Protein AF-A0A969T9J9-F1 (afdb_monomer_lite)

Sequence (165 aa):
MNPLICNGWTIFFHPLFYAQWLSLVEKVKRLKSKLEPSDFVVHADVKLLKALDIGIKEKIPLDPFASHFALQKPLQKYSRLKKMGLPNRMRLFFRAFKEKKVIIILWLGFPRKEGDKKDCYQVFSKKVLNGEFPESLESLLTECTPEGFLADDEKDGEDDDEGAN

Radius of gyration: 19.67 Å; chains: 1; bounding box: 82×29×46 Å

Secondary structure (DSSP, 8-state):
-PPEEETTEEEEE-HHHHHHHHHHHHHHHHHHTTS-HHHHHH-HHHHHHHHHHHIIIIITTT-TT-TTTB--TTSTT-EEE-STTPPTT--EEEEEETTTTEEEEEEE--PPPTT----HHHHHHHHHHTTSS-SSHHHHHHHHSSS-S----------------

Structure (mmCIF, N/CA/C/O backbone):
data_AF-A0A969T9J9-F1
#
_entry.id   AF-A0A969T9J9-F1
#
loop_
_atom_site.group_PDB
_atom_site.id
_atom_site.type_symbol
_atom_site.label_atom_id
_atom_site.label_alt_id
_atom_site.label_comp_id
_atom_site.label_asym_id
_atom_site.label_entity_id
_atom_site.label_seq_id
_atom_site.pdbx_PDB_ins_code
_atom_site.Cartn_x
_atom_site.Cartn_y
_atom_site.Cartn_z
_atom_site.occupancy
_atom_site.B_iso_or_equiv
_atom_site.auth_seq_id
_atom_site.auth_comp_id
_atom_site.auth_asym_id
_atom_site.auth_atom_id
_atom_site.pdbx_PDB_model_num
ATOM 1 N N . MET A 1 1 ? -14.672 4.991 -7.578 1.00 63.25 1 MET A N 1
ATOM 2 C CA . MET A 1 1 ? -14.068 3.881 -8.354 1.00 63.25 1 MET A CA 1
ATOM 3 C C . MET A 1 1 ? -14.736 2.596 -7.899 1.00 63.25 1 MET A C 1
ATOM 5 O O . MET A 1 1 ? -15.005 2.501 -6.710 1.00 63.25 1 MET A O 1
ATOM 9 N N . ASN A 1 2 ? -15.020 1.644 -8.791 1.00 80.75 2 ASN A N 1
ATOM 10 C CA . ASN A 1 2 ? -15.654 0.393 -8.365 1.00 80.75 2 ASN A CA 1
ATOM 11 C C . ASN A 1 2 ? -14.688 -0.424 -7.488 1.00 80.75 2 ASN A C 1
ATOM 13 O O . ASN A 1 2 ? -13.507 -0.521 -7.842 1.00 80.75 2 ASN A O 1
ATOM 17 N N . PRO A 1 3 ? -15.157 -0.993 -6.365 1.00 89.31 3 PRO A N 1
ATOM 18 C CA . PRO A 1 3 ? -14.333 -1.861 -5.535 1.00 89.31 3 PRO A CA 1
ATOM 19 C C . PRO A 1 3 ? -13.982 -3.166 -6.260 1.00 89.31 3 PRO A C 1
ATOM 21 O O . PRO A 1 3 ? -14.665 -3.584 -7.197 1.00 89.31 3 PRO A O 1
ATOM 24 N N . LEU A 1 4 ? -12.917 -3.831 -5.810 1.00 94.50 4 LEU A N 1
ATOM 25 C CA . LEU A 1 4 ? -12.590 -5.196 -6.236 1.00 94.50 4 LEU A CA 1
ATOM 26 C C . LEU A 1 4 ? -13.138 -6.206 -5.232 1.00 94.50 4 LEU A C 1
ATOM 28 O O . LEU A 1 4 ? -13.158 -5.931 -4.039 1.00 94.50 4 LEU A O 1
ATOM 32 N N . ILE A 1 5 ? -13.502 -7.398 -5.699 1.00 96.44 5 ILE A N 1
ATOM 33 C CA . ILE A 1 5 ? -13.872 -8.519 -4.829 1.00 96.44 5 ILE A CA 1
ATOM 34 C C . ILE A 1 5 ? -12.812 -9.611 -4.984 1.00 96.44 5 ILE A C 1
ATOM 36 O O . ILE A 1 5 ? -12.591 -10.112 -6.087 1.00 96.44 5 ILE A O 1
ATOM 40 N N . CYS A 1 6 ? -12.125 -9.967 -3.897 1.00 96.69 6 CYS A N 1
ATOM 41 C CA . CYS A 1 6 ? -11.090 -11.010 -3.878 1.00 96.69 6 CYS A CA 1
ATOM 42 C C . CYS A 1 6 ? -11.178 -11.811 -2.574 1.00 96.69 6 CYS A C 1
ATOM 44 O O . CYS A 1 6 ? -11.228 -11.220 -1.503 1.00 96.69 6 CYS A O 1
ATOM 46 N N . ASN A 1 7 ? -11.192 -13.147 -2.642 1.00 95.25 7 ASN A N 1
ATOM 47 C CA . ASN A 1 7 ? -11.311 -14.042 -1.474 1.00 95.25 7 ASN A CA 1
ATOM 48 C C . ASN A 1 7 ? -12.447 -13.661 -0.495 1.00 95.25 7 ASN A C 1
ATOM 50 O O . ASN A 1 7 ? -12.298 -13.778 0.718 1.00 95.25 7 ASN A O 1
ATOM 54 N N . GLY A 1 8 ? -13.578 -13.171 -1.015 1.00 95.44 8 GLY A N 1
ATOM 55 C CA . GLY A 1 8 ? -14.716 -12.730 -0.199 1.00 95.44 8 GLY A CA 1
ATOM 56 C C . GLY A 1 8 ? -14.517 -11.394 0.529 1.00 95.44 8 GLY A C 1
ATOM 57 O O . GLY A 1 8 ? -15.329 -11.066 1.390 1.00 95.44 8 GLY A O 1
ATOM 58 N N . TRP A 1 9 ? -13.464 -10.642 0.196 1.00 98.25 9 TRP A N 1
ATOM 59 C CA . TRP A 1 9 ? -13.220 -9.283 0.671 1.00 98.25 9 TRP A CA 1
ATOM 60 C C . TRP A 1 9 ? -13.544 -8.252 -0.401 1.00 98.25 9 TRP A C 1
ATOM 62 O O . TRP A 1 9 ? -13.120 -8.398 -1.551 1.00 98.25 9 TRP A O 1
ATOM 72 N N . THR A 1 10 ? -14.205 -7.172 0.007 1.00 97.94 10 THR A N 1
ATOM 73 C CA . THR A 1 10 ? -14.396 -5.978 -0.819 1.00 97.94 10 THR A CA 1
ATOM 74 C C . THR A 1 10 ? -13.221 -5.029 -0.605 1.00 97.94 10 THR A C 1
ATOM 76 O O . THR A 1 10 ? -12.928 -4.627 0.521 1.00 97.94 10 THR A O 1
ATOM 79 N N . ILE A 1 11 ? -12.520 -4.675 -1.679 1.00 97.75 11 ILE A N 1
ATOM 80 C CA . ILE A 1 11 ? -11.291 -3.883 -1.647 1.00 97.75 11 ILE A CA 1
ATOM 81 C C . ILE A 1 11 ? -11.538 -2.513 -2.271 1.00 97.75 11 ILE A C 1
ATOM 83 O O . ILE A 1 11 ? -11.826 -2.409 -3.465 1.00 97.75 11 ILE A O 1
ATOM 87 N N . PHE A 1 12 ? -11.347 -1.468 -1.472 1.00 97.00 12 PHE A N 1
ATOM 88 C CA . PHE A 1 12 ? -11.383 -0.074 -1.899 1.00 97.00 12 PHE A CA 1
ATOM 89 C C . PHE A 1 12 ? -9.977 0.522 -1.982 1.00 97.00 12 PHE A C 1
ATOM 91 O O . PHE A 1 12 ? -9.024 0.052 -1.349 1.00 97.00 12 PHE A O 1
ATOM 98 N N . PHE A 1 13 ? -9.858 1.596 -2.757 1.00 95.94 13 PHE A N 1
ATOM 99 C CA . PHE A 1 13 ? -8.615 2.329 -2.952 1.00 95.94 13 PHE A CA 1
ATOM 100 C C . PHE A 1 13 ? -8.793 3.768 -2.502 1.00 95.94 13 PHE A C 1
ATOM 102 O O . PHE A 1 13 ? -9.589 4.506 -3.079 1.00 95.94 13 PHE A O 1
ATOM 109 N N . HIS A 1 14 ? -8.003 4.174 -1.515 1.00 95.88 14 HIS A N 1
ATOM 110 C CA . HIS A 1 14 ? -7.953 5.564 -1.097 1.00 95.88 14 HIS A CA 1
ATOM 111 C C . HIS A 1 14 ? -7.408 6.443 -2.239 1.00 95.88 14 HIS A C 1
ATOM 113 O O . HIS A 1 14 ? -6.447 6.021 -2.902 1.00 95.88 14 HIS A O 1
ATOM 119 N N . PRO A 1 15 ? -7.925 7.670 -2.459 1.00 94.31 15 PRO A N 1
ATOM 120 C CA . PRO A 1 15 ? -7.501 8.540 -3.562 1.00 94.31 15 PRO A CA 1
ATOM 121 C C . PRO A 1 15 ? -5.986 8.752 -3.647 1.00 94.31 15 PRO A C 1
ATOM 123 O O . PRO A 1 15 ? -5.408 8.724 -4.735 1.00 94.31 15 PRO A O 1
ATOM 126 N N . LEU A 1 16 ? -5.317 8.885 -2.494 1.00 94.81 16 LEU A N 1
ATOM 127 C CA . LEU A 1 16 ? -3.856 9.016 -2.434 1.00 94.81 16 LEU A CA 1
ATOM 128 C C . LEU A 1 16 ? -3.130 7.809 -3.038 1.00 94.81 16 LEU A C 1
ATOM 130 O O . LEU A 1 16 ? -2.220 7.991 -3.845 1.00 94.81 16 LEU A O 1
ATOM 134 N N . PHE A 1 17 ? -3.517 6.583 -2.674 1.00 96.69 17 PHE A N 1
ATOM 135 C CA . PHE A 1 17 ? -2.941 5.391 -3.294 1.00 96.69 17 PHE A CA 1
ATOM 136 C C . PHE A 1 17 ? -3.340 5.286 -4.762 1.00 96.69 17 PHE A C 1
ATOM 138 O O . PHE A 1 17 ? -2.499 4.965 -5.600 1.00 96.69 17 PHE A O 1
ATOM 145 N N . TYR A 1 18 ? -4.600 5.573 -5.085 1.00 95.50 18 TYR A N 1
ATOM 146 C CA . TYR A 1 18 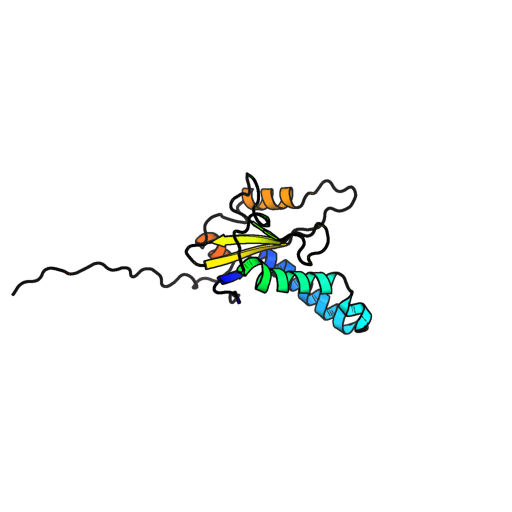? -5.095 5.460 -6.448 1.00 95.50 18 TYR A CA 1
ATOM 147 C C . TYR A 1 18 ? -4.304 6.344 -7.421 1.00 95.50 18 TYR A C 1
ATOM 149 O O . TYR A 1 18 ? -3.869 5.866 -8.469 1.00 95.50 18 TYR A O 1
ATOM 157 N N . ALA A 1 19 ? -4.006 7.588 -7.038 1.00 95.88 19 ALA A N 1
ATOM 158 C CA . ALA A 1 19 ? -3.155 8.479 -7.822 1.00 95.88 19 ALA A CA 1
ATOM 159 C C . ALA A 1 19 ? -1.733 7.911 -8.022 1.00 95.88 19 ALA A C 1
ATOM 161 O O . ALA A 1 19 ? -1.188 7.958 -9.128 1.00 95.88 19 ALA A O 1
ATOM 162 N N . GLN A 1 20 ? -1.135 7.321 -6.976 1.00 96.94 20 GLN A N 1
ATOM 163 C CA . GLN A 1 20 ? 0.178 6.663 -7.067 1.00 96.94 20 GLN A CA 1
ATOM 164 C C . GLN A 1 20 ? 0.146 5.459 -8.018 1.00 96.94 20 GLN A C 1
ATOM 166 O O . GLN A 1 20 ? 1.054 5.278 -8.832 1.00 96.94 20 GLN A O 1
ATOM 171 N N . TRP A 1 21 ? -0.903 4.643 -7.923 1.00 97.19 21 TRP A N 1
ATOM 172 C CA . TRP A 1 21 ? -1.095 3.465 -8.757 1.00 97.19 21 TRP A CA 1
ATOM 173 C C . TRP A 1 21 ? -1.320 3.842 -10.223 1.00 97.19 21 TRP A C 1
ATOM 175 O O . TRP A 1 21 ? -0.661 3.280 -11.096 1.00 97.19 21 TRP A O 1
ATOM 185 N N . LEU A 1 22 ? -2.165 4.838 -10.500 1.00 96.88 22 LEU A N 1
ATOM 186 C CA . LEU A 1 22 ? -2.433 5.315 -11.856 1.00 96.88 22 LEU A CA 1
ATOM 187 C C . LEU A 1 22 ? -1.156 5.837 -12.527 1.00 96.88 22 LEU A C 1
ATOM 189 O O . LEU A 1 22 ? -0.835 5.431 -13.645 1.00 96.88 22 LEU A O 1
ATOM 193 N N . SER A 1 23 ? -0.369 6.645 -11.810 1.00 97.75 23 SER A N 1
ATOM 194 C CA . SER A 1 23 ? 0.924 7.136 -12.301 1.00 97.75 23 SER A CA 1
ATOM 195 C C . SER A 1 23 ? 1.887 5.990 -12.647 1.00 97.75 23 SER A C 1
ATOM 197 O O . SER A 1 23 ? 2.551 6.009 -13.691 1.00 97.75 23 SER A O 1
ATOM 199 N N . LEU A 1 24 ? 1.932 4.948 -11.809 1.00 97.69 24 LEU A N 1
ATOM 200 C CA . LEU A 1 24 ? 2.737 3.754 -12.063 1.00 97.69 24 LEU A CA 1
ATOM 201 C C . LEU A 1 24 ? 2.238 2.978 -13.292 1.00 97.69 24 LEU A C 1
ATOM 203 O O . LEU A 1 24 ? 3.050 2.581 -14.129 1.00 97.69 24 LEU A O 1
ATOM 207 N N . VAL A 1 25 ? 0.923 2.791 -13.434 1.00 97.56 25 VAL A N 1
ATOM 208 C CA . VAL A 1 25 ? 0.307 2.119 -14.589 1.00 97.56 25 VAL A CA 1
ATOM 209 C C . VAL A 1 25 ? 0.645 2.847 -15.886 1.00 97.56 25 VAL A C 1
ATOM 211 O O . VAL A 1 25 ? 1.066 2.216 -16.856 1.00 97.56 25 VAL A O 1
ATOM 214 N N . GLU A 1 26 ? 0.515 4.171 -15.920 1.00 98.06 26 GLU A N 1
ATOM 215 C CA . GLU A 1 26 ? 0.881 4.970 -17.090 1.00 98.06 26 GLU A CA 1
ATOM 216 C C . GLU A 1 26 ? 2.367 4.857 -17.428 1.00 98.06 26 GLU A C 1
ATOM 218 O O . GLU A 1 26 ? 2.739 4.733 -18.598 1.00 98.06 26 GLU A O 1
ATOM 223 N N . LYS A 1 27 ? 3.234 4.857 -16.409 1.00 97.94 27 LYS A N 1
ATOM 224 C CA . LYS A 1 27 ? 4.672 4.663 -16.601 1.00 97.94 27 LYS A CA 1
ATOM 225 C C . LYS A 1 27 ? 4.963 3.297 -17.217 1.00 97.94 27 LYS A C 1
ATOM 227 O O . LYS A 1 27 ? 5.702 3.226 -18.195 1.00 97.94 27 LYS A O 1
ATOM 232 N N . VAL A 1 28 ? 4.335 2.236 -16.714 1.00 98.00 28 VAL A N 1
ATOM 233 C CA . VAL A 1 28 ? 4.462 0.879 -17.265 1.00 98.00 28 VAL A CA 1
ATOM 234 C C . VAL A 1 28 ? 3.938 0.799 -18.701 1.00 98.00 28 VAL A C 1
ATOM 236 O O . VAL A 1 28 ? 4.607 0.215 -19.551 1.00 98.00 28 VAL A O 1
ATOM 239 N N . LYS A 1 29 ? 2.807 1.442 -19.021 1.00 97.88 29 LYS A N 1
ATOM 240 C CA . LYS A 1 29 ? 2.295 1.525 -20.402 1.00 97.88 29 LYS A CA 1
ATOM 241 C C . LYS A 1 29 ? 3.314 2.167 -21.349 1.00 97.88 29 LYS A C 1
ATOM 243 O O . LYS A 1 29 ? 3.574 1.618 -22.414 1.00 97.88 29 LYS A O 1
ATOM 248 N N . ARG A 1 30 ? 3.940 3.279 -20.942 1.00 97.75 30 ARG A N 1
ATOM 249 C CA . ARG A 1 30 ? 4.997 3.942 -21.729 1.00 97.75 30 ARG A CA 1
ATOM 250 C C . ARG A 1 30 ? 6.257 3.091 -21.878 1.00 97.75 30 ARG A C 1
ATOM 252 O O . ARG A 1 30 ? 6.910 3.166 -22.908 1.00 97.75 30 ARG A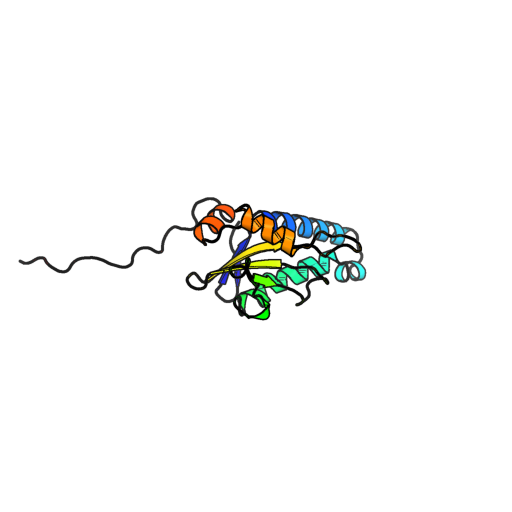 O 1
ATOM 259 N N . LEU A 1 31 ? 6.626 2.312 -20.862 1.00 97.81 31 LEU A N 1
ATOM 260 C CA . LEU A 1 31 ? 7.772 1.400 -20.950 1.00 97.81 31 LEU A CA 1
ATOM 261 C C . LEU A 1 31 ? 7.508 0.274 -21.952 1.00 97.81 31 LEU A C 1
ATOM 263 O O . LEU A 1 31 ? 8.403 -0.079 -22.712 1.00 97.81 31 LEU A O 1
ATOM 267 N N . LYS A 1 32 ? 6.273 -0.241 -22.005 1.00 96.25 32 LYS A N 1
ATOM 268 C CA . LYS A 1 32 ? 5.887 -1.316 -22.928 1.00 96.25 32 LYS A CA 1
ATOM 269 C C . LYS A 1 32 ? 6.060 -0.928 -24.398 1.00 96.25 32 LYS A C 1
ATOM 271 O O . LYS A 1 32 ? 6.332 -1.794 -25.215 1.00 96.25 32 LYS A O 1
ATOM 276 N N . SER A 1 33 ? 5.913 0.354 -24.736 1.00 95.50 33 SER A N 1
ATOM 277 C CA . SER A 1 33 ? 6.115 0.848 -26.104 1.00 95.50 33 SER A CA 1
ATOM 278 C C . SER A 1 33 ? 7.568 1.218 -26.424 1.00 95.50 33 SER A C 1
ATOM 280 O O . SER A 1 33 ? 7.833 1.674 -27.530 1.00 95.50 33 SER A O 1
ATOM 282 N N . LYS A 1 34 ? 8.486 1.137 -25.452 1.00 96.88 34 LYS A N 1
ATOM 283 C CA . LYS A 1 34 ? 9.868 1.635 -25.576 1.00 96.88 34 LYS A CA 1
ATOM 284 C C . LYS A 1 34 ? 10.939 0.572 -25.368 1.00 96.88 34 LYS A C 1
ATOM 286 O O . LYS A 1 34 ? 12.080 0.812 -25.738 1.00 96.88 34 LYS A O 1
ATOM 291 N N . LEU A 1 35 ? 10.603 -0.528 -24.705 1.00 97.06 35 LEU A N 1
ATOM 292 C CA . LEU A 1 35 ? 11.549 -1.571 -24.332 1.00 97.06 35 LEU A CA 1
ATOM 293 C C . LEU A 1 35 ? 11.231 -2.866 -25.067 1.00 97.06 35 LEU A C 1
ATOM 295 O O . LEU A 1 35 ? 10.060 -3.206 -25.247 1.00 97.06 35 LEU A O 1
ATOM 299 N N . GLU A 1 36 ? 12.280 -3.617 -25.383 1.00 97.62 36 GLU A N 1
ATOM 300 C CA . GLU A 1 36 ? 12.149 -5.001 -25.822 1.00 97.62 36 GLU A CA 1
ATOM 301 C C . GLU A 1 36 ? 11.502 -5.861 -24.721 1.00 97.62 36 GLU A C 1
ATOM 303 O O . GLU A 1 36 ? 11.659 -5.568 -23.527 1.00 97.62 36 GLU A O 1
ATOM 308 N N . PRO A 1 37 ? 10.788 -6.948 -25.072 1.00 96.44 37 PRO A N 1
ATOM 309 C CA . PRO A 1 37 ? 10.073 -7.768 -24.097 1.00 96.44 37 PRO A CA 1
ATO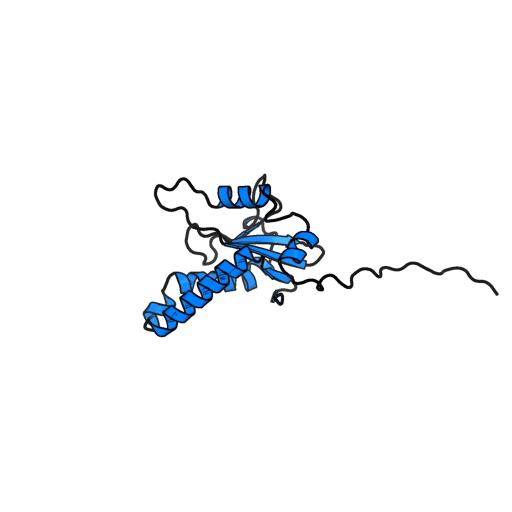M 310 C C . PRO A 1 37 ? 10.942 -8.266 -22.933 1.00 96.44 37 PRO A C 1
ATOM 312 O O . PRO A 1 37 ? 10.481 -8.263 -21.790 1.00 96.44 37 PRO A O 1
ATOM 315 N N . SER A 1 38 ? 12.196 -8.652 -23.199 1.00 96.31 38 SER A N 1
ATOM 316 C CA . SER A 1 38 ? 13.146 -9.123 -22.180 1.00 96.31 38 SER A CA 1
ATOM 317 C C . SER A 1 38 ? 13.511 -8.039 -21.165 1.00 96.31 38 SER A C 1
ATOM 319 O O . SER A 1 38 ? 13.564 -8.321 -19.968 1.00 96.31 38 SER A O 1
ATOM 321 N N . ASP A 1 39 ? 13.690 -6.797 -21.616 1.00 97.12 39 ASP A N 1
ATOM 322 C CA . ASP A 1 39 ? 14.033 -5.659 -20.756 1.00 97.12 39 ASP A CA 1
ATOM 323 C C . ASP A 1 39 ? 12.804 -5.135 -20.008 1.00 97.12 39 ASP A C 1
ATOM 325 O O . ASP A 1 39 ? 12.873 -4.756 -18.834 1.00 97.12 39 ASP A O 1
ATOM 329 N N . PHE A 1 40 ? 11.642 -5.178 -20.663 1.00 97.25 40 PHE A N 1
ATOM 330 C CA . PHE A 1 40 ? 10.373 -4.773 -20.078 1.00 97.25 40 PHE A CA 1
ATOM 331 C C . PHE A 1 40 ? 10.019 -5.612 -18.845 1.00 97.25 40 PHE A C 1
ATOM 333 O O . PHE A 1 40 ? 9.723 -5.059 -17.784 1.00 97.25 40 PHE A O 1
ATOM 340 N N . VAL A 1 41 ? 10.080 -6.946 -18.944 1.00 94.69 41 VAL A N 1
ATOM 341 C CA . VAL A 1 41 ? 9.677 -7.834 -17.836 1.00 94.69 41 VAL A CA 1
ATOM 342 C C . VAL A 1 41 ? 10.595 -7.726 -16.617 1.00 94.69 41 VAL A C 1
ATOM 344 O O . VAL A 1 41 ? 10.162 -7.993 -15.491 1.00 94.69 41 VAL A O 1
ATOM 347 N N . VAL A 1 42 ? 11.854 -7.317 -16.808 1.00 95.50 42 VAL A N 1
ATOM 348 C CA . VAL A 1 42 ? 12.806 -7.151 -15.703 1.00 95.50 42 VAL A CA 1
ATOM 349 C C . VAL A 1 42 ? 12.807 -5.747 -15.096 1.00 95.50 42 VAL A C 1
ATOM 351 O O . VAL A 1 42 ? 13.352 -5.591 -13.995 1.00 95.50 42 VAL A O 1
ATOM 354 N N . HIS A 1 43 ? 12.170 -4.766 -15.744 1.00 97.00 43 HIS A N 1
ATOM 355 C CA . HIS A 1 43 ? 12.151 -3.369 -15.315 1.00 97.00 43 HIS A CA 1
ATOM 356 C C . HIS A 1 43 ? 11.506 -3.182 -13.930 1.00 97.00 43 HIS A C 1
ATOM 358 O O . HIS A 1 43 ? 10.478 -3.781 -13.598 1.00 97.00 43 HIS A O 1
ATOM 364 N N . ALA A 1 44 ? 12.089 -2.302 -13.109 1.00 94.75 44 ALA A N 1
ATOM 365 C CA . ALA A 1 44 ? 11.701 -2.124 -11.708 1.00 94.75 44 ALA A CA 1
ATOM 366 C C . ALA A 1 44 ? 10.230 -1.708 -11.525 1.00 94.75 44 ALA A C 1
ATOM 368 O O . ALA A 1 44 ? 9.534 -2.281 -10.690 1.00 94.75 44 ALA A O 1
ATOM 369 N N . ASP A 1 45 ? 9.735 -0.758 -12.325 1.00 96.06 45 ASP A N 1
ATOM 370 C CA . ASP A 1 45 ? 8.332 -0.314 -12.259 1.00 96.06 45 ASP A CA 1
ATOM 371 C C . ASP A 1 45 ? 7.339 -1.411 -12.670 1.00 96.06 45 ASP A C 1
ATOM 373 O O . ASP A 1 45 ? 6.267 -1.529 -12.081 1.00 96.06 45 ASP A O 1
ATOM 377 N N . VAL A 1 46 ? 7.705 -2.250 -13.646 1.00 96.75 46 VAL A N 1
ATOM 378 C CA . VAL A 1 46 ? 6.870 -3.372 -14.104 1.00 96.75 46 VAL A CA 1
ATOM 379 C C . VAL A 1 46 ? 6.765 -4.417 -12.997 1.00 96.75 46 VAL A C 1
ATOM 381 O O . VAL A 1 46 ? 5.669 -4.865 -12.657 1.00 96.75 46 VAL A O 1
ATOM 384 N N . LYS A 1 47 ? 7.896 -4.742 -12.361 1.00 95.56 47 LYS A N 1
ATOM 385 C CA . LYS A 1 47 ? 7.937 -5.622 -11.187 1.00 95.56 47 LYS A CA 1
ATOM 386 C C . LYS A 1 47 ? 7.157 -5.049 -10.007 1.00 95.56 47 LYS A C 1
ATOM 388 O O . LYS A 1 47 ? 6.443 -5.800 -9.350 1.00 95.56 47 LYS A O 1
ATOM 393 N N . LEU A 1 48 ? 7.257 -3.742 -9.751 1.00 96.25 48 LEU A N 1
ATOM 394 C CA . LEU A 1 48 ? 6.494 -3.080 -8.694 1.00 96.25 48 LEU A CA 1
ATOM 395 C C . LEU A 1 48 ? 4.989 -3.183 -8.955 1.00 96.25 48 LEU A C 1
ATOM 397 O O . LEU A 1 48 ? 4.259 -3.582 -8.053 1.00 96.25 48 LEU A O 1
ATOM 401 N N . LEU A 1 49 ? 4.531 -2.878 -10.173 1.00 97.56 49 LEU A N 1
ATOM 402 C CA . LEU A 1 49 ? 3.112 -2.966 -10.518 1.00 97.56 49 LEU A CA 1
ATOM 403 C C . LEU A 1 49 ? 2.591 -4.399 -10.357 1.00 97.56 49 LEU A C 1
ATOM 405 O O . LEU A 1 49 ? 1.559 -4.603 -9.722 1.00 97.56 49 LEU A O 1
ATOM 409 N N . LYS A 1 50 ? 3.340 -5.395 -10.850 1.00 96.75 50 LYS A N 1
ATOM 410 C CA . LYS A 1 50 ? 3.004 -6.815 -10.674 1.00 96.75 50 LYS A CA 1
ATOM 411 C C . LYS A 1 50 ? 2.944 -7.214 -9.195 1.00 96.75 50 LYS A C 1
ATOM 413 O O . LYS A 1 50 ? 2.028 -7.918 -8.784 1.00 96.75 50 LYS A O 1
ATOM 418 N N . ALA A 1 51 ? 3.905 -6.764 -8.391 1.00 96.88 51 ALA A N 1
ATOM 419 C CA . ALA A 1 51 ? 3.947 -7.062 -6.963 1.00 96.88 51 ALA A CA 1
ATOM 420 C C . ALA A 1 51 ? 2.782 -6.427 -6.191 1.00 96.88 51 ALA A C 1
ATOM 422 O O . ALA A 1 51 ? 2.266 -7.045 -5.263 1.00 96.88 51 ALA A O 1
ATOM 423 N N . LEU A 1 52 ? 2.357 -5.216 -6.568 1.00 97.56 52 LEU A N 1
ATOM 424 C CA . LEU A 1 52 ? 1.168 -4.584 -5.996 1.00 97.56 52 LEU A CA 1
ATOM 425 C C . LEU A 1 52 ? -0.095 -5.365 -6.350 1.00 97.56 52 LEU A C 1
ATOM 427 O O . LEU A 1 52 ? -0.899 -5.609 -5.459 1.00 97.56 52 LEU A O 1
ATOM 431 N N . ASP A 1 53 ? -0.237 -5.801 -7.604 1.00 96.94 53 ASP A N 1
ATOM 432 C CA . ASP A 1 53 ? -1.408 -6.565 -8.047 1.00 96.94 53 ASP A CA 1
ATOM 433 C C . ASP A 1 53 ? -1.554 -7.876 -7.260 1.00 96.94 53 ASP A C 1
ATOM 435 O O . ASP A 1 53 ? -2.591 -8.123 -6.649 1.00 96.94 53 ASP A O 1
ATOM 439 N N . ILE A 1 54 ? -0.467 -8.650 -7.161 1.00 97.25 54 ILE A N 1
ATOM 440 C CA . ILE A 1 54 ? -0.411 -9.886 -6.363 1.00 97.25 54 ILE A CA 1
ATOM 441 C C . ILE A 1 54 ? -0.664 -9.588 -4.879 1.00 97.25 54 ILE A C 1
ATOM 443 O O . ILE A 1 54 ? -1.419 -10.290 -4.206 1.00 97.25 54 ILE A O 1
ATOM 447 N N . GLY A 1 55 ? -0.035 -8.541 -4.344 1.00 97.81 55 GLY A N 1
ATOM 448 C CA . GLY A 1 55 ? -0.188 -8.147 -2.948 1.00 97.81 55 GLY A CA 1
ATOM 449 C C . GLY A 1 55 ? -1.638 -7.840 -2.582 1.00 97.81 55 GLY A C 1
ATOM 450 O O . GLY A 1 55 ? -2.135 -8.340 -1.576 1.00 97.81 55 GLY A O 1
ATOM 451 N N . ILE A 1 56 ? -2.308 -7.049 -3.418 1.00 98.00 56 ILE A N 1
ATOM 452 C CA . ILE A 1 56 ? -3.668 -6.553 -3.193 1.00 98.00 56 ILE A CA 1
ATOM 453 C C . ILE A 1 56 ? -4.712 -7.636 -3.457 1.00 98.00 56 ILE A C 1
ATOM 455 O O . ILE A 1 56 ? -5.654 -7.742 -2.682 1.00 98.00 56 ILE A O 1
ATOM 459 N N . LYS A 1 57 ? -4.557 -8.441 -4.514 1.00 97.38 57 LYS A N 1
ATOM 460 C CA . LYS A 1 57 ? -5.581 -9.416 -4.927 1.00 97.38 57 LYS A CA 1
ATOM 461 C C . LYS A 1 57 ? -5.422 -10.789 -4.287 1.00 97.38 57 LYS A C 1
ATOM 463 O O . LYS A 1 57 ? -6.415 -11.471 -4.070 1.00 97.38 57 LYS A O 1
ATOM 468 N N . GLU A 1 58 ? -4.193 -11.202 -3.983 1.00 96.69 58 GLU A N 1
ATOM 469 C CA . GLU A 1 58 ? -3.923 -12.569 -3.524 1.00 96.69 58 GLU A CA 1
ATOM 470 C C . GLU A 1 58 ? -3.415 -12.625 -2.084 1.00 96.69 58 GLU A C 1
ATOM 472 O O . GLU A 1 58 ? -3.850 -13.478 -1.316 1.00 96.69 58 GLU A O 1
ATOM 477 N N . LYS A 1 59 ? -2.461 -11.760 -1.706 1.00 97.56 59 LYS A N 1
ATOM 478 C CA . LYS A 1 59 ? -1.763 -11.899 -0.414 1.00 97.56 59 LYS A CA 1
ATOM 479 C C . LYS A 1 59 ? -2.538 -11.296 0.746 1.00 97.56 59 LYS A C 1
ATOM 481 O O . LYS A 1 59 ? -2.717 -11.968 1.754 1.00 97.56 59 LYS A O 1
ATOM 486 N N . ILE A 1 60 ? -2.980 -10.047 0.614 1.00 98.25 60 ILE A N 1
ATOM 487 C CA . ILE A 1 60 ? -3.729 -9.363 1.675 1.00 98.25 60 ILE A CA 1
ATOM 488 C C . ILE A 1 60 ? -5.078 -10.060 1.932 1.00 98.25 60 ILE A C 1
ATOM 490 O O . ILE A 1 60 ? -5.345 -10.362 3.090 1.00 98.25 60 ILE A O 1
ATOM 494 N N . PRO A 1 61 ? -5.904 -10.392 0.918 1.00 98.12 61 PRO A N 1
ATOM 495 C CA . PRO A 1 61 ? -7.232 -10.964 1.161 1.00 98.12 61 PRO A CA 1
ATOM 496 C C . PRO A 1 61 ? -7.223 -12.410 1.673 1.00 98.12 61 PRO A C 1
ATOM 498 O O . PRO A 1 61 ? -8.269 -12.918 2.059 1.00 98.12 61 PRO A O 1
ATOM 501 N N . LEU A 1 62 ? -6.075 -13.101 1.654 1.00 97.50 62 LEU A N 1
ATOM 502 C CA . LEU A 1 62 ? -5.952 -14.448 2.220 1.00 97.50 62 LEU A CA 1
ATOM 503 C C . LEU A 1 62 ? -6.084 -14.435 3.751 1.00 97.50 62 LEU A C 1
ATOM 505 O O . LEU A 1 62 ? -6.793 -15.264 4.310 1.00 97.50 62 LEU A O 1
ATOM 509 N N . ASP A 1 63 ? -5.406 -13.494 4.410 1.00 97.69 63 ASP A N 1
ATOM 510 C CA . ASP A 1 63 ? -5.521 -13.236 5.849 1.00 97.69 63 ASP A CA 1
ATOM 511 C C . ASP A 1 63 ? -5.068 -11.793 6.148 1.00 97.69 63 ASP A C 1
ATOM 513 O O . ASP A 1 63 ? -3.891 -11.552 6.446 1.00 97.69 63 ASP A O 1
ATOM 517 N N . PRO A 1 64 ? -5.969 -10.797 6.057 1.00 97.88 64 PRO A N 1
ATOM 518 C CA . PRO A 1 64 ? -5.586 -9.395 6.210 1.00 97.88 64 PRO A CA 1
ATOM 519 C C . PRO A 1 64 ? -5.194 -9.016 7.645 1.00 97.88 64 PRO A C 1
ATOM 521 O O . PRO A 1 64 ? -4.643 -7.933 7.846 1.00 97.88 64 PRO A O 1
ATOM 524 N N . PHE A 1 65 ? -5.435 -9.890 8.631 1.00 98.00 65 PHE A N 1
ATOM 525 C CA . PHE A 1 65 ? -5.080 -9.680 10.039 1.00 98.00 65 PHE A CA 1
ATOM 526 C C . PHE A 1 65 ? -3.843 -10.471 10.473 1.00 98.00 65 PHE A C 1
ATOM 528 O O . PHE A 1 65 ? -3.496 -10.475 11.657 1.00 98.00 65 PHE A O 1
ATOM 535 N N . ALA A 1 66 ? -3.140 -11.104 9.530 1.00 97.94 66 ALA A N 1
ATOM 536 C CA . ALA A 1 66 ? -1.930 -11.846 9.828 1.00 97.94 66 ALA A CA 1
ATOM 537 C C . ALA A 1 66 ? -0.895 -10.975 10.566 1.00 97.94 66 ALA A C 1
ATOM 539 O O . ALA A 1 66 ? -0.611 -9.832 10.193 1.00 97.94 66 ALA A O 1
ATOM 540 N N . SER A 1 67 ? -0.243 -11.543 11.584 1.00 97.31 67 SER A N 1
ATOM 541 C CA . SER A 1 67 ? 0.696 -10.820 12.463 1.00 97.31 67 SER A CA 1
ATOM 542 C C . SER A 1 67 ? 1.864 -10.149 11.726 1.00 97.31 67 SER A C 1
ATOM 544 O O . SER A 1 67 ? 2.417 -9.155 12.193 1.00 97.31 67 SER A O 1
ATOM 546 N N . HIS A 1 68 ? 2.236 -10.645 10.544 1.00 96.50 68 HIS A N 1
ATOM 547 C CA . HIS A 1 68 ? 3.298 -10.062 9.726 1.00 96.50 68 HIS A CA 1
ATOM 548 C C . HIS A 1 68 ? 2.885 -8.772 8.990 1.00 96.50 68 HIS A C 1
ATOM 550 O O . HIS A 1 68 ? 3.769 -8.043 8.517 1.00 96.50 68 HIS A O 1
ATOM 556 N N . PHE A 1 69 ? 1.582 -8.479 8.915 1.00 97.94 69 PHE A N 1
ATOM 557 C CA . PHE A 1 69 ? 1.039 -7.197 8.464 1.00 97.94 69 PHE A CA 1
ATOM 558 C C . PHE A 1 69 ? 0.893 -6.178 9.593 1.00 97.94 69 PHE A C 1
ATOM 560 O O . PHE A 1 69 ? 0.925 -4.978 9.315 1.00 97.94 69 PHE A O 1
ATOM 567 N N . ALA A 1 70 ? 0.790 -6.635 10.841 1.00 97.50 70 ALA A N 1
ATOM 568 C CA . ALA A 1 70 ? 0.528 -5.780 11.988 1.00 97.50 70 ALA A CA 1
ATOM 569 C C . ALA A 1 70 ? 1.601 -4.695 12.188 1.00 97.50 70 ALA A C 1
ATOM 571 O O . ALA A 1 70 ? 2.808 -4.901 11.988 1.00 97.50 70 ALA A O 1
ATOM 572 N N . LEU A 1 71 ? 1.143 -3.521 12.617 1.00 96.56 71 LEU A N 1
ATOM 573 C CA . LEU A 1 71 ? 1.983 -2.417 13.063 1.00 96.56 71 LEU A CA 1
ATOM 574 C C . LEU A 1 71 ? 1.910 -2.263 14.583 1.00 96.56 71 LEU A C 1
ATOM 576 O O . LEU A 1 71 ? 0.984 -2.728 15.238 1.00 96.56 71 LEU A O 1
ATOM 580 N N . GLN A 1 72 ? 2.923 -1.608 15.142 1.00 94.62 72 GLN A N 1
ATOM 581 C CA . GLN A 1 72 ? 2.990 -1.299 16.569 1.00 94.62 72 GLN A CA 1
ATOM 582 C C . GLN A 1 72 ? 2.370 0.070 16.854 1.00 94.62 72 GLN A C 1
ATOM 584 O O . GLN A 1 72 ? 2.150 0.865 15.933 1.00 94.62 72 GLN A O 1
ATOM 589 N N . LYS A 1 73 ? 2.125 0.364 18.136 1.00 92.81 73 LYS A N 1
ATOM 590 C CA . LYS A 1 73 ? 1.650 1.684 18.571 1.00 92.81 73 LYS A CA 1
ATOM 591 C C . LYS A 1 73 ? 2.566 2.801 18.033 1.00 92.81 73 LYS A C 1
ATOM 593 O O . LYS A 1 73 ? 3.785 2.626 18.056 1.00 92.81 73 LYS A O 1
ATOM 598 N N . PRO A 1 74 ? 2.013 3.928 17.541 1.00 91.94 74 PRO A N 1
ATOM 599 C CA . PRO A 1 74 ? 0.594 4.323 17.555 1.00 91.94 74 PRO A CA 1
ATOM 600 C C . PRO A 1 74 ? -0.227 3.865 16.328 1.00 91.94 74 PRO A C 1
ATOM 602 O O . PRO A 1 74 ? -1.353 4.311 16.142 1.00 91.94 74 PRO A O 1
ATOM 605 N N . LEU A 1 75 ? 0.316 3.001 15.465 1.00 96.00 75 LEU A N 1
ATOM 606 C CA . LEU A 1 75 ? -0.289 2.630 14.178 1.00 96.00 75 LEU A CA 1
ATOM 607 C C . LEU A 1 75 ? -0.981 1.261 14.191 1.00 96.00 75 LEU A C 1
ATOM 609 O O . LEU A 1 75 ? -1.252 0.712 13.131 1.00 96.00 75 LEU A O 1
ATOM 613 N N . GLN A 1 76 ? -1.281 0.700 15.361 1.00 95.75 76 GLN A N 1
ATOM 614 C CA . GLN A 1 76 ? -1.783 -0.671 15.535 1.00 95.75 76 GLN A CA 1
ATOM 615 C C . GLN A 1 76 ? -3.123 -0.970 14.843 1.00 95.75 76 GLN A C 1
ATOM 617 O O . GLN A 1 76 ? -3.450 -2.132 14.632 1.00 95.75 76 GLN A O 1
ATOM 622 N N . LYS A 1 77 ? -3.899 0.061 14.483 1.00 96.50 77 LYS A N 1
ATOM 623 C CA . LYS A 1 77 ? -5.146 -0.075 13.707 1.00 96.50 77 LYS A CA 1
ATOM 624 C C . LYS A 1 77 ? -4.905 -0.199 12.197 1.00 96.50 77 LYS A C 1
ATOM 626 O O . LYS A 1 77 ? -5.834 -0.472 11.442 1.00 96.50 77 LYS A O 1
ATOM 631 N N . TYR A 1 78 ? -3.670 0.020 11.757 1.00 98.12 78 TYR A N 1
ATOM 632 C CA . TYR A 1 78 ? -3.246 -0.049 10.366 1.00 98.12 78 TYR A CA 1
ATOM 633 C C . TYR A 1 78 ? -2.337 -1.250 10.148 1.00 98.12 78 TYR A C 1
ATOM 635 O O . TYR A 1 78 ? -1.655 -1.735 11.052 1.00 98.12 78 TYR A O 1
ATOM 643 N N . SER A 1 79 ? -2.295 -1.692 8.902 1.00 98.44 79 SER A N 1
ATOM 644 C CA . SER A 1 79 ? -1.522 -2.841 8.466 1.00 98.44 79 SER A CA 1
ATOM 645 C C . SER A 1 79 ? -0.596 -2.472 7.318 1.00 98.44 79 SER A C 1
ATOM 647 O O . SER A 1 79 ? -0.746 -1.439 6.656 1.00 98.44 79 SER A O 1
ATOM 649 N N . ARG A 1 80 ? 0.423 -3.303 7.093 1.00 97.56 80 ARG A N 1
ATOM 650 C CA . ARG A 1 80 ? 1.422 -3.042 6.063 1.00 97.56 80 ARG A CA 1
ATOM 651 C C . ARG A 1 80 ? 1.977 -4.304 5.423 1.00 97.56 80 ARG A C 1
ATOM 653 O O . ARG A 1 80 ? 2.710 -5.066 6.055 1.00 97.56 80 ARG A O 1
ATOM 660 N N . LEU A 1 81 ? 1.809 -4.401 4.111 1.00 97.38 81 LEU A N 1
ATOM 661 C CA . LEU A 1 81 ? 2.502 -5.369 3.275 1.00 97.38 81 LEU A CA 1
ATOM 662 C C . LEU A 1 81 ? 3.963 -4.934 3.046 1.00 97.38 81 LEU A C 1
ATOM 664 O O . LEU A 1 81 ? 4.274 -3.802 2.657 1.00 97.38 81 LEU A O 1
ATOM 668 N N . LYS A 1 82 ? 4.885 -5.863 3.302 1.00 94.19 82 LYS A N 1
ATOM 669 C CA . LYS A 1 82 ? 6.319 -5.769 2.990 1.00 94.19 82 LYS A CA 1
ATOM 670 C C . LYS A 1 82 ? 6.790 -7.103 2.431 1.00 94.19 82 LYS A C 1
ATOM 672 O O . LYS A 1 82 ? 6.222 -8.135 2.773 1.00 94.19 82 LYS A O 1
ATOM 677 N N . LYS A 1 83 ? 7.906 -7.094 1.696 1.00 90.25 83 LYS A N 1
ATOM 678 C CA . LYS A 1 83 ? 8.416 -8.301 1.023 1.00 90.25 83 LYS A CA 1
ATOM 679 C C . LYS A 1 83 ? 7.336 -8.830 0.059 1.00 90.25 83 LYS A C 1
ATOM 681 O O . LYS A 1 83 ? 6.634 -8.019 -0.533 1.00 90.25 83 LYS A O 1
ATOM 686 N N . MET A 1 84 ? 7.224 -10.147 -0.126 1.00 88.25 84 MET A N 1
ATOM 687 C CA . MET A 1 84 ? 6.204 -10.768 -0.989 1.00 88.25 84 MET A CA 1
ATOM 688 C C . MET A 1 84 ? 6.202 -10.222 -2.428 1.00 88.25 84 MET A C 1
ATOM 690 O O . MET A 1 84 ? 5.159 -9.963 -3.012 1.00 88.25 84 MET A O 1
ATOM 694 N N . GLY A 1 85 ? 7.396 -10.006 -2.984 1.00 86.25 85 GLY A N 1
ATOM 695 C CA . GLY A 1 85 ? 7.580 -9.460 -4.331 1.00 86.25 85 GLY A CA 1
ATOM 696 C C . GLY A 1 85 ? 7.719 -7.938 -4.390 1.00 86.25 85 GLY A C 1
ATOM 697 O O . GLY A 1 85 ? 8.235 -7.435 -5.385 1.00 86.25 85 GLY A O 1
ATOM 698 N N . LEU A 1 86 ? 7.351 -7.194 -3.335 1.00 89.38 86 LEU A N 1
ATOM 699 C CA . LEU A 1 86 ? 7.617 -5.753 -3.294 1.00 89.38 86 LEU A CA 1
ATOM 700 C C . LEU A 1 86 ? 9.130 -5.475 -3.318 1.00 89.38 86 LEU A C 1
ATOM 702 O O . LEU A 1 86 ? 9.880 -6.158 -2.606 1.00 89.38 86 LEU A O 1
ATOM 706 N N . PRO A 1 87 ? 9.580 -4.435 -4.051 1.00 87.00 87 PRO A N 1
ATOM 707 C CA . PRO A 1 87 ? 10.962 -3.977 -4.004 1.00 87.00 87 PRO A CA 1
ATOM 708 C C . PRO A 1 87 ? 11.446 -3.738 -2.571 1.00 87.00 87 PRO A C 1
ATOM 710 O O . PRO A 1 87 ? 10.669 -3.409 -1.665 1.00 87.00 87 PRO A O 1
ATOM 713 N N . ASN A 1 88 ? 12.754 -3.885 -2.347 1.00 85.06 88 ASN A N 1
ATOM 714 C CA . ASN A 1 88 ? 13.313 -3.724 -1.010 1.00 85.06 88 ASN A CA 1
ATOM 715 C C . ASN A 1 88 ? 12.944 -2.348 -0.425 1.00 85.06 88 ASN A C 1
ATOM 717 O O . ASN A 1 88 ? 12.901 -1.342 -1.127 1.00 85.06 88 ASN A O 1
ATOM 721 N N . ARG A 1 89 ? 12.655 -2.318 0.880 1.00 85.31 89 ARG A N 1
ATOM 722 C CA . ARG A 1 89 ? 12.204 -1.134 1.637 1.00 85.31 89 ARG A CA 1
ATOM 723 C C . ARG A 1 89 ? 10.886 -0.487 1.167 1.00 85.31 89 ARG A C 1
ATOM 725 O O . ARG A 1 89 ? 10.385 0.358 1.897 1.00 85.31 89 ARG A O 1
ATOM 732 N N . MET A 1 90 ? 10.275 -0.924 0.062 1.00 91.12 90 MET A N 1
ATOM 733 C CA . MET A 1 90 ? 8.944 -0.490 -0.381 1.00 91.12 90 MET A CA 1
ATOM 734 C C . MET A 1 90 ? 7.850 -1.100 0.492 1.00 91.12 90 MET A C 1
ATOM 736 O O . MET A 1 90 ? 7.962 -2.268 0.877 1.00 91.12 90 MET A O 1
ATOM 740 N N . ARG A 1 91 ? 6.809 -0.327 0.815 1.00 94.44 91 ARG A N 1
ATOM 741 C CA . ARG A 1 91 ? 5.749 -0.709 1.758 1.00 94.44 91 ARG A CA 1
ATOM 742 C C . ARG A 1 91 ? 4.389 -0.261 1.262 1.00 94.44 91 ARG A C 1
ATOM 744 O O . ARG A 1 91 ? 4.242 0.905 0.928 1.00 94.44 91 ARG A O 1
ATOM 751 N N . LEU A 1 92 ? 3.413 -1.156 1.286 1.00 97.88 92 LEU A N 1
ATOM 752 C CA . LEU A 1 92 ? 2.020 -0.819 1.012 1.00 97.88 92 LEU A CA 1
ATOM 753 C C . LEU A 1 92 ? 1.248 -0.823 2.329 1.00 97.88 92 LEU A C 1
ATOM 755 O O . LEU A 1 92 ? 1.299 -1.814 3.056 1.00 97.88 92 LEU A O 1
ATOM 759 N N . PHE A 1 93 ? 0.577 0.279 2.642 1.00 98.38 93 PHE A N 1
ATOM 760 C CA . PHE A 1 93 ? -0.229 0.436 3.848 1.00 98.38 93 PHE A CA 1
ATOM 761 C C . PHE A 1 93 ? -1.708 0.253 3.525 1.00 98.38 93 PHE A C 1
ATOM 763 O O . PHE A 1 93 ? -2.190 0.728 2.495 1.00 98.38 93 PHE A O 1
ATOM 770 N N . PHE A 1 94 ? -2.414 -0.436 4.412 1.00 98.62 94 PHE A N 1
ATOM 771 C CA . PHE A 1 94 ? -3.830 -0.739 4.263 1.00 98.62 94 PHE A CA 1
ATOM 772 C C . PHE A 1 94 ? -4.515 -0.828 5.627 1.00 98.62 94 PHE A C 1
ATOM 774 O O . PHE A 1 94 ? -3.858 -0.868 6.672 1.00 98.62 94 PHE A O 1
ATOM 781 N N . ARG A 1 95 ? -5.843 -0.887 5.610 1.00 98.12 95 ARG A N 1
ATOM 782 C CA . ARG A 1 95 ? -6.675 -1.194 6.773 1.00 98.12 95 ARG A CA 1
ATOM 783 C C . ARG A 1 95 ? -7.702 -2.253 6.403 1.00 98.12 95 ARG A C 1
ATOM 785 O O . ARG A 1 95 ? -8.165 -2.268 5.268 1.00 98.12 95 ARG A O 1
ATOM 792 N N . ALA A 1 96 ? -8.033 -3.129 7.343 1.00 97.88 96 ALA A N 1
ATOM 793 C CA . ALA A 1 96 ? -9.059 -4.146 7.169 1.00 97.88 96 ALA A CA 1
ATOM 794 C C . ALA A 1 96 ? -10.110 -4.034 8.278 1.00 97.88 96 ALA A C 1
ATOM 796 O O . ALA A 1 96 ? -9.777 -3.715 9.420 1.00 97.88 96 ALA A O 1
ATOM 797 N N . PHE A 1 97 ? -11.362 -4.297 7.921 1.00 97.81 97 PHE A N 1
ATOM 798 C CA . PHE A 1 97 ? -12.536 -4.250 8.788 1.00 97.81 97 PHE A CA 1
ATOM 799 C C . PHE A 1 97 ? -13.223 -5.608 8.719 1.00 97.81 97 PHE A C 1
ATOM 801 O O . PHE A 1 97 ? -13.674 -6.024 7.649 1.00 97.81 97 PHE A O 1
ATOM 808 N N . LYS A 1 98 ? -13.226 -6.334 9.839 1.00 95.69 98 LYS A N 1
ATOM 809 C CA . LYS A 1 98 ? -13.561 -7.761 9.864 1.00 95.69 98 LYS A CA 1
ATOM 810 C C . LYS A 1 98 ? -15.049 -7.987 9.634 1.00 95.69 98 LYS A C 1
ATOM 812 O O . LYS A 1 98 ? -15.419 -8.859 8.857 1.00 95.69 98 LYS A O 1
ATOM 817 N N . GLU A 1 99 ? -15.864 -7.176 10.291 1.00 94.19 99 GLU A N 1
ATOM 818 C CA . GLU A 1 99 ? -17.317 -7.283 10.369 1.00 94.19 99 GLU A CA 1
ATOM 819 C C . GLU A 1 99 ? -17.941 -7.136 8.979 1.00 94.19 99 GLU A C 1
ATOM 821 O O . GLU A 1 99 ? -18.727 -7.976 8.557 1.00 94.19 99 GLU A O 1
ATOM 826 N N . LYS A 1 100 ? -17.501 -6.124 8.221 1.00 95.12 100 LYS A N 1
ATOM 827 C CA . LYS A 1 100 ? -17.981 -5.846 6.858 1.00 95.12 100 LYS A CA 1
ATOM 828 C C . LYS A 1 100 ? -17.155 -6.521 5.752 1.00 95.12 100 LYS A C 1
ATOM 830 O O . LYS A 1 100 ? -17.429 -6.312 4.577 1.00 95.12 100 LYS A O 1
ATOM 835 N N . LYS A 1 101 ? -16.120 -7.299 6.100 1.00 97.31 101 LYS A N 1
ATOM 836 C CA . LYS A 1 101 ? -15.142 -7.882 5.155 1.00 97.31 101 LYS A CA 1
ATOM 837 C C . LYS A 1 101 ? -14.602 -6.866 4.135 1.00 97.31 101 LYS A C 1
ATOM 839 O O . LYS A 1 101 ? -14.530 -7.130 2.933 1.00 97.31 101 LYS A O 1
ATOM 844 N N . VAL A 1 102 ? -14.178 -5.702 4.627 1.00 98.12 102 VAL A N 1
ATOM 845 C CA . VAL A 1 102 ? -13.625 -4.621 3.796 1.00 98.12 102 VAL A CA 1
ATOM 846 C C . VAL A 1 102 ? -12.117 -4.482 3.993 1.00 98.12 102 VAL A C 1
ATOM 848 O O . VAL A 1 102 ? -11.628 -4.488 5.121 1.00 98.12 102 VAL A O 1
ATOM 851 N N . ILE A 1 103 ? -11.379 -4.293 2.898 1.00 98.56 103 ILE A N 1
ATOM 852 C CA . ILE A 1 103 ? -9.983 -3.841 2.885 1.00 98.56 103 ILE A CA 1
ATOM 853 C C . ILE A 1 103 ? -9.918 -2.487 2.183 1.00 98.56 103 ILE A C 1
ATOM 855 O O . ILE A 1 103 ? -10.47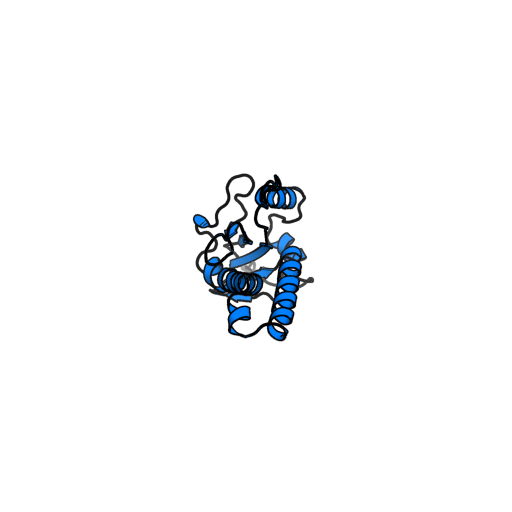8 -2.306 1.108 1.00 98.56 103 ILE A O 1
ATOM 859 N N . ILE A 1 104 ? -9.178 -1.542 2.750 1.00 98.12 104 ILE A N 1
ATOM 860 C CA . ILE A 1 104 ? -8.903 -0.250 2.123 1.00 98.12 104 ILE A CA 1
ATOM 861 C C . ILE A 1 104 ? -7.400 -0.121 1.931 1.00 98.12 104 ILE A C 1
ATOM 863 O O . ILE A 1 104 ? -6.634 -0.111 2.898 1.00 98.12 104 ILE A O 1
ATOM 867 N N . ILE A 1 105 ? -6.969 -0.029 0.675 1.00 98.44 105 ILE A N 1
ATOM 868 C CA . ILE A 1 105 ? -5.576 0.234 0.323 1.00 98.44 105 ILE A CA 1
ATOM 869 C C . ILE A 1 105 ? -5.340 1.742 0.419 1.00 98.44 105 ILE A C 1
ATOM 871 O O . ILE A 1 105 ? -5.929 2.520 -0.328 1.00 98.44 105 ILE A O 1
ATOM 875 N N . LEU A 1 106 ? -4.486 2.151 1.357 1.00 98.00 106 LEU A N 1
ATOM 876 C CA . LEU A 1 106 ? -4.382 3.547 1.788 1.00 98.00 106 LEU A CA 1
ATOM 877 C C . LEU A 1 106 ? -3.280 4.304 1.059 1.00 98.00 106 LEU A C 1
ATOM 879 O O . LEU A 1 106 ? -3.490 5.408 0.556 1.00 98.00 106 LEU A O 1
ATOM 883 N N . TRP A 1 107 ? -2.074 3.731 1.043 1.00 97.94 107 TRP A N 1
ATOM 884 C CA . TRP A 1 107 ? -0.894 4.465 0.601 1.00 97.94 107 TRP A CA 1
ATOM 885 C C . TRP A 1 107 ? 0.276 3.552 0.246 1.00 97.94 107 TRP A C 1
ATOM 887 O O . TRP A 1 107 ? 0.623 2.633 0.994 1.00 97.94 107 TRP A O 1
ATOM 897 N N . LEU A 1 108 ? 0.939 3.849 -0.871 1.00 97.06 108 LEU A N 1
ATOM 898 C CA . LEU A 1 108 ? 2.224 3.260 -1.218 1.00 97.06 108 LEU A CA 1
ATOM 899 C C . LEU A 1 108 ? 3.335 4.131 -0.625 1.00 97.06 108 LEU A C 1
ATOM 901 O O . LEU A 1 108 ? 3.578 5.255 -1.066 1.00 97.06 108 LEU A O 1
ATOM 905 N N . GLY A 1 109 ? 4.016 3.605 0.390 1.00 94.62 109 GLY A N 1
ATOM 906 C CA . GLY A 1 109 ? 5.224 4.212 0.936 1.00 94.62 109 GLY A CA 1
ATOM 907 C C . GLY A 1 109 ? 6.371 4.192 -0.069 1.00 94.62 109 GLY A C 1
ATOM 908 O O . GLY A 1 109 ? 6.233 3.707 -1.182 1.00 94.62 109 GLY A O 1
ATOM 909 N N . PHE A 1 110 ? 7.533 4.701 0.322 1.00 90.00 110 PHE A N 1
ATOM 910 C CA . PHE A 1 110 ? 8.719 4.768 -0.535 1.00 90.00 110 PHE A CA 1
ATOM 911 C C . PHE A 1 110 ? 9.936 4.171 0.182 1.00 90.00 110 PHE A C 1
ATOM 913 O O . PHE A 1 110 ? 9.991 4.183 1.417 1.00 90.00 110 PHE A O 1
ATOM 920 N N . PRO A 1 111 ? 10.924 3.634 -0.558 1.00 85.75 111 PRO A N 1
ATOM 921 C CA . PRO A 1 111 ? 12.173 3.195 0.043 1.00 85.75 111 PRO A CA 1
ATOM 922 C C . PRO A 1 111 ? 12.914 4.397 0.635 1.00 85.75 111 PRO A C 1
ATOM 924 O O . PRO A 1 111 ? 12.952 5.471 0.035 1.00 85.75 111 PRO A O 1
ATOM 927 N N . ARG A 1 112 ? 13.557 4.209 1.793 1.00 80.31 112 ARG A N 1
ATOM 928 C CA . ARG A 1 112 ? 14.538 5.186 2.285 1.00 80.31 112 ARG A CA 1
ATOM 929 C C . ARG A 1 112 ? 15.658 5.331 1.259 1.00 80.31 112 ARG A C 1
ATOM 931 O O . ARG A 1 112 ? 16.284 4.321 0.920 1.00 80.31 112 ARG A O 1
ATOM 938 N N . LYS A 1 113 ? 15.911 6.564 0.814 1.00 74.00 113 LYS A N 1
ATOM 939 C CA . LYS A 1 113 ? 17.116 6.905 0.052 1.00 74.00 113 LYS A CA 1
ATOM 940 C C . LYS A 1 113 ? 18.340 6.791 0.963 1.00 74.00 113 LYS A C 1
ATOM 942 O O . LYS A 1 113 ? 18.238 6.944 2.180 1.00 74.00 113 LYS A O 1
ATOM 947 N N . GLU A 1 114 ? 19.487 6.473 0.382 1.00 65.94 114 GLU A N 1
ATOM 948 C CA . GLU A 1 114 ? 20.750 6.434 1.116 1.00 65.94 114 GLU A CA 1
ATOM 949 C C . GLU A 1 114 ? 21.101 7.839 1.631 1.00 65.94 114 GLU A C 1
ATOM 951 O O . GLU A 1 114 ? 20.941 8.819 0.909 1.00 65.94 114 GLU A O 1
ATOM 956 N N . GLY A 1 115 ? 21.463 7.949 2.913 1.00 65.62 115 GLY A N 1
ATOM 957 C CA . GLY A 1 115 ? 21.696 9.233 3.591 1.00 65.62 115 GLY A CA 1
ATOM 958 C C . GLY A 1 115 ? 20.440 10.031 3.984 1.00 65.62 115 GLY A C 1
ATOM 959 O O . GLY A 1 115 ? 20.558 11.024 4.700 1.00 65.62 115 GLY A O 1
ATOM 960 N N . ASP A 1 116 ? 19.236 9.611 3.579 1.00 71.56 116 ASP A N 1
ATOM 961 C CA . ASP A 1 116 ? 17.992 10.328 3.885 1.00 71.56 116 ASP A CA 1
ATOM 962 C C . ASP A 1 116 ? 17.436 9.952 5.269 1.00 71.56 116 ASP A C 1
ATOM 964 O O . ASP A 1 116 ? 17.326 8.777 5.638 1.00 71.56 116 ASP A O 1
ATOM 968 N N . LYS A 1 117 ? 17.046 10.974 6.037 1.00 66.19 117 LYS A N 1
ATOM 969 C CA . LYS A 1 117 ? 16.402 10.831 7.351 1.00 66.19 117 LYS A CA 1
ATOM 970 C C . LYS A 1 117 ? 14.898 10.558 7.237 1.00 66.19 117 LYS A C 1
ATOM 972 O O . LYS A 1 117 ? 14.279 10.177 8.228 1.00 66.19 117 LYS A O 1
ATOM 977 N N . LYS A 1 118 ? 14.294 10.751 6.058 1.00 74.25 118 LYS A N 1
ATOM 978 C CA . LYS A 1 118 ? 12.853 10.600 5.841 1.00 74.25 118 LYS A CA 1
ATOM 979 C C . LYS A 1 118 ? 12.451 9.127 5.830 1.00 74.25 118 LYS A C 1
ATOM 981 O O . LYS A 1 118 ? 12.604 8.413 4.839 1.00 74.25 118 LYS A O 1
ATOM 986 N N . ASP A 1 119 ? 11.896 8.669 6.945 1.00 86.00 119 ASP A N 1
ATOM 987 C CA . ASP A 1 119 ? 11.390 7.307 7.076 1.00 86.00 119 ASP A CA 1
ATOM 988 C C . ASP A 1 119 ? 9.912 7.200 6.649 1.00 86.00 119 ASP A C 1
ATOM 990 O O . ASP A 1 119 ? 9.068 8.022 7.016 1.00 86.00 119 ASP A O 1
ATOM 994 N N . CYS A 1 120 ? 9.585 6.164 5.869 1.00 90.75 120 CYS A N 1
ATOM 995 C CA . CYS A 1 120 ? 8.232 5.948 5.349 1.00 90.75 120 CYS A CA 1
ATOM 996 C C . CYS A 1 120 ? 7.169 5.808 6.453 1.00 90.75 120 CYS A C 1
ATOM 998 O O . CYS A 1 120 ? 6.039 6.248 6.256 1.00 90.75 120 CYS A O 1
ATOM 1000 N N . TYR A 1 121 ? 7.521 5.260 7.619 1.00 91.69 121 TYR A N 1
ATOM 1001 C CA . TYR A 1 121 ? 6.610 5.163 8.751 1.00 91.69 121 TYR A CA 1
ATOM 1002 C C . TYR A 1 121 ? 6.407 6.496 9.444 1.00 91.69 121 TYR A C 1
ATOM 1004 O O . TYR A 1 121 ? 5.296 6.765 9.875 1.00 91.69 121 TYR A O 1
ATOM 1012 N N . GLN A 1 122 ? 7.434 7.343 9.529 1.00 92.38 122 GLN A N 1
ATOM 1013 C CA . GLN A 1 122 ? 7.262 8.693 10.069 1.00 92.38 122 GLN A CA 1
ATOM 1014 C C . GLN A 1 122 ? 6.304 9.506 9.199 1.00 92.38 122 GLN A C 1
ATOM 1016 O O . GLN A 1 122 ? 5.438 10.199 9.723 1.00 92.38 122 GLN A O 1
ATOM 1021 N N . VAL A 1 123 ? 6.423 9.394 7.871 1.00 94.00 123 VAL A N 1
ATOM 1022 C CA . VAL A 1 123 ? 5.474 10.040 6.956 1.00 94.00 123 VAL A CA 1
ATOM 1023 C C . VAL A 1 123 ? 4.081 9.459 7.133 1.00 94.00 123 VAL A C 1
ATOM 1025 O O . VAL A 1 123 ? 3.157 10.225 7.367 1.00 94.00 123 VAL A O 1
ATOM 1028 N N . PHE A 1 124 ? 3.929 8.133 7.091 1.00 95.75 124 PHE A N 1
ATOM 1029 C CA . PHE A 1 124 ? 2.624 7.499 7.281 1.00 95.75 124 PHE A CA 1
ATOM 1030 C C . PHE A 1 124 ? 1.990 7.870 8.629 1.00 95.75 124 PHE A C 1
ATOM 1032 O O . PHE A 1 124 ? 0.823 8.236 8.678 1.00 95.75 124 PHE A O 1
ATOM 1039 N N . SER A 1 125 ? 2.774 7.876 9.709 1.00 95.38 125 SER A N 1
ATOM 1040 C CA . SER A 1 125 ? 2.312 8.284 11.036 1.00 95.38 125 SER A CA 1
ATOM 1041 C C . SER A 1 125 ? 1.829 9.727 11.056 1.00 95.38 125 SER A C 1
ATOM 1043 O O . SER A 1 125 ? 0.806 9.999 11.667 1.00 95.38 125 SER A O 1
ATOM 1045 N N . LYS A 1 126 ? 2.526 10.649 10.382 1.00 94.75 126 LYS A N 1
ATOM 1046 C CA . LYS A 1 126 ? 2.066 12.037 10.254 1.00 94.75 126 LYS A CA 1
ATOM 1047 C C . LYS A 1 126 ? 0.760 12.131 9.471 1.00 94.75 126 LYS A C 1
ATOM 1049 O O . LYS A 1 126 ? -0.112 12.877 9.881 1.00 94.75 126 LYS A O 1
ATOM 1054 N N . LYS A 1 127 ? 0.598 11.349 8.398 1.00 95.19 127 LYS A N 1
ATOM 1055 C CA . LYS A 1 127 ? -0.660 11.302 7.631 1.00 95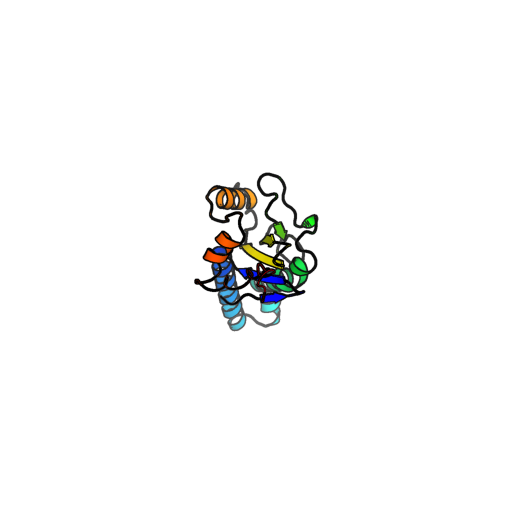.19 127 LYS A CA 1
ATOM 1056 C C . LYS A 1 127 ? -1.836 10.859 8.497 1.00 95.19 127 LYS A C 1
ATOM 1058 O O . LYS A 1 127 ? -2.868 11.515 8.500 1.00 95.19 127 LYS A O 1
ATOM 1063 N N . VAL A 1 128 ? -1.641 9.795 9.279 1.00 95.75 128 VAL A N 1
ATOM 1064 C CA . VAL A 1 128 ? -2.637 9.310 10.247 1.00 95.75 128 VAL A CA 1
ATOM 1065 C C . VAL A 1 128 ? -2.956 10.385 11.290 1.00 95.75 128 VAL A C 1
ATOM 1067 O O . VAL A 1 128 ? -4.122 10.684 11.513 1.00 95.75 128 VAL A O 1
ATOM 1070 N N . LEU A 1 129 ? -1.938 11.002 11.900 1.00 93.25 129 LEU A N 1
ATOM 1071 C CA . LEU A 1 129 ? -2.128 12.041 12.923 1.00 93.25 129 LEU A CA 1
ATOM 1072 C C . LEU A 1 129 ? -2.807 13.307 12.381 1.00 93.25 129 LEU A C 1
ATOM 1074 O O . LEU A 1 129 ? -3.528 13.968 13.118 1.00 93.25 129 LEU A O 1
ATOM 1078 N N . ASN A 1 130 ? -2.599 13.625 11.105 1.00 93.81 130 ASN A N 1
ATOM 1079 C CA . ASN A 1 130 ? -3.237 14.753 10.430 1.00 93.81 130 ASN A CA 1
ATOM 1080 C C . ASN A 1 130 ? -4.667 14.439 9.949 1.00 93.81 130 ASN A C 1
ATOM 1082 O O . ASN A 1 130 ? -5.284 15.294 9.323 1.00 93.81 130 ASN A O 1
ATOM 1086 N N . GLY A 1 131 ? -5.179 13.228 10.192 1.00 92.50 131 GLY A N 1
ATOM 1087 C CA . GLY A 1 131 ? -6.528 12.828 9.792 1.00 92.50 131 GLY A CA 1
ATOM 1088 C C . GLY A 1 131 ? -6.676 12.422 8.323 1.00 92.50 131 GLY A C 1
ATOM 1089 O O . GLY A 1 131 ? -7.793 12.164 7.899 1.00 92.50 131 GLY A O 1
ATOM 1090 N N . GLU A 1 132 ? -5.587 12.296 7.550 1.00 93.12 132 GLU A N 1
ATOM 1091 C CA . GLU A 1 132 ? -5.664 11.851 6.143 1.00 93.12 132 GLU A CA 1
ATOM 1092 C C . GLU A 1 132 ? -6.124 10.391 6.010 1.00 93.12 132 GLU A C 1
ATOM 1094 O O . GLU A 1 132 ? -6.574 9.970 4.952 1.00 93.12 132 GLU A O 1
ATOM 1099 N N . PHE A 1 133 ? -5.963 9.601 7.073 1.00 95.69 133 PHE A N 1
ATOM 1100 C CA . PHE A 1 133 ? -6.468 8.237 7.161 1.00 95.69 133 PHE A CA 1
ATOM 1101 C C . PHE A 1 133 ? -7.286 8.133 8.451 1.00 95.69 133 PHE A C 1
ATOM 1103 O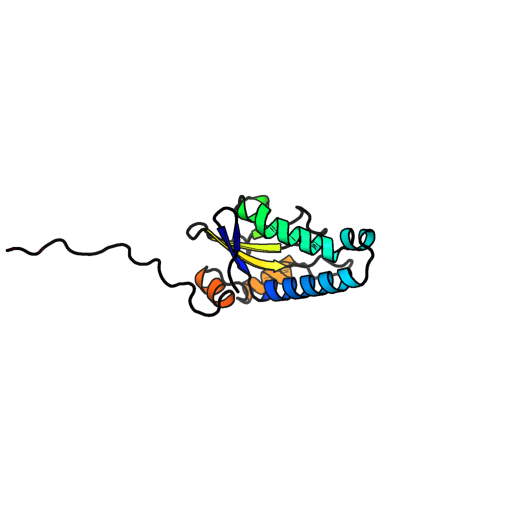 O . PHE A 1 133 ? -6.705 7.836 9.497 1.00 95.69 133 PHE A O 1
ATOM 1110 N N . PRO A 1 134 ? -8.593 8.449 8.419 1.00 94.69 134 PRO A N 1
ATOM 1111 C CA . PRO A 1 134 ? -9.451 8.334 9.588 1.00 94.69 134 PRO A CA 1
ATOM 1112 C C . PRO A 1 134 ? -9.619 6.876 10.012 1.00 94.69 134 PRO A C 1
ATOM 1114 O O . PRO A 1 134 ? -9.269 5.931 9.295 1.00 94.69 134 PRO A O 1
ATOM 1117 N N . GLU A 1 135 ? -10.135 6.687 11.226 1.00 93.44 135 GLU A N 1
ATOM 1118 C CA . GLU A 1 135 ? -10.210 5.353 11.792 1.00 93.44 135 GLU A CA 1
ATOM 1119 C C . GLU A 1 135 ? -11.485 4.574 11.469 1.00 93.44 135 GLU A C 1
ATOM 1121 O O . GLU A 1 135 ? -11.446 3.345 11.445 1.00 93.44 135 GLU A O 1
ATOM 1126 N N . SER A 1 136 ? -12.616 5.233 11.261 1.00 94.25 136 SER A N 1
ATOM 1127 C CA . SER A 1 136 ? -13.859 4.532 10.943 1.00 94.25 136 SER A CA 1
ATOM 1128 C C . SER A 1 136 ? -13.855 4.058 9.490 1.00 94.25 136 SER A C 1
ATOM 1130 O O . SER A 1 136 ? -13.200 4.635 8.617 1.00 94.25 136 SER A O 1
ATOM 1132 N N . LEU A 1 137 ? -14.591 2.976 9.235 1.00 94.19 137 LEU A N 1
ATOM 1133 C CA . LEU A 1 137 ? -14.829 2.497 7.878 1.00 94.19 137 LEU A CA 1
ATOM 1134 C C . LEU A 1 137 ? -15.568 3.560 7.061 1.00 94.19 137 LEU A C 1
ATOM 1136 O O . LEU A 1 137 ? -15.130 3.893 5.967 1.00 94.19 137 LEU A O 1
ATOM 1140 N N . GLU A 1 138 ? -16.638 4.117 7.625 1.00 93.25 138 GLU A N 1
ATOM 1141 C CA . GLU A 1 138 ? -17.483 5.137 6.997 1.00 93.25 138 GLU A CA 1
ATOM 1142 C C . GLU A 1 138 ? -16.669 6.330 6.499 1.00 93.25 138 GLU A C 1
ATOM 1144 O O . GLU A 1 138 ? -16.707 6.638 5.312 1.00 93.25 138 GLU A O 1
ATOM 1149 N N . SER A 1 139 ? -15.843 6.937 7.361 1.00 92.31 139 SER A N 1
ATOM 1150 C CA . SER A 1 139 ? -15.039 8.098 6.968 1.00 92.31 139 SER A CA 1
ATOM 1151 C C . SER A 1 139 ? -14.006 7.762 5.892 1.00 92.31 139 SER A C 1
ATOM 1153 O O . SER A 1 139 ? -13.718 8.599 5.044 1.00 92.31 139 SER A O 1
ATOM 1155 N N . LEU A 1 140 ? -13.452 6.543 5.886 1.00 92.69 140 LEU A N 1
ATOM 1156 C CA . LEU A 1 140 ? -12.565 6.119 4.800 1.00 92.69 140 LEU A CA 1
ATOM 1157 C C . LEU A 1 140 ? -13.327 5.861 3.494 1.00 92.69 140 LEU A C 1
ATOM 1159 O O . LEU A 1 140 ? -12.780 6.114 2.422 1.00 92.69 140 LEU A O 1
ATOM 1163 N N . LEU A 1 141 ? -14.557 5.347 3.555 1.00 91.56 141 LEU A N 1
ATOM 1164 C CA . LEU A 1 141 ? -15.368 5.094 2.365 1.00 91.56 141 LEU A CA 1
ATOM 1165 C C . LEU A 1 141 ? -15.836 6.390 1.707 1.00 91.56 141 LEU A C 1
ATOM 1167 O O . LEU A 1 141 ? -15.774 6.462 0.483 1.00 91.56 141 LEU A O 1
ATOM 1171 N N . THR A 1 142 ? -16.181 7.424 2.481 1.00 88.81 142 THR A N 1
ATOM 1172 C CA . THR A 1 142 ? -16.485 8.765 1.947 1.00 88.81 142 THR A CA 1
ATOM 1173 C C . THR A 1 142 ? -15.368 9.288 1.038 1.00 88.81 142 THR A C 1
ATOM 1175 O O . THR A 1 142 ? -15.639 9.890 0.005 1.00 88.81 142 THR A O 1
ATOM 1178 N N . GLU A 1 143 ? -14.108 8.995 1.364 1.00 83.62 143 GLU A N 1
ATOM 1179 C CA . GLU A 1 143 ? -12.957 9.360 0.527 1.00 83.62 143 GLU A CA 1
ATOM 1180 C C . GLU A 1 143 ? -12.778 8.424 -0.687 1.00 83.62 143 GLU A C 1
ATOM 1182 O O . GLU A 1 143 ? -12.278 8.827 -1.736 1.00 83.62 143 GLU A O 1
ATOM 1187 N N . CYS A 1 144 ? -13.153 7.145 -0.575 1.00 81.88 144 CYS A N 1
ATOM 1188 C CA . CYS A 1 144 ? -12.907 6.129 -1.611 1.00 81.88 144 CYS A CA 1
ATOM 1189 C C . CYS A 1 144 ? -14.006 6.051 -2.683 1.00 81.88 144 CYS A C 1
ATOM 1191 O O . CYS A 1 144 ? -13.758 5.607 -3.815 1.00 81.88 144 CYS A O 1
ATOM 1193 N N . THR A 1 145 ? -15.229 6.440 -2.335 1.00 74.69 145 THR A N 1
ATOM 1194 C CA . THR A 1 145 ? -16.405 6.357 -3.199 1.00 74.69 145 THR A CA 1
ATOM 1195 C C . THR A 1 145 ? -17.069 7.724 -3.312 1.00 74.69 145 THR A C 1
ATOM 1197 O O . THR A 1 145 ? -17.348 8.324 -2.280 1.00 74.69 145 THR A O 1
ATOM 1200 N N . PRO A 1 146 ? -17.393 8.205 -4.527 1.00 56.81 146 PRO A N 1
ATOM 1201 C CA . PRO A 1 146 ? -18.439 9.214 -4.667 1.00 56.81 146 PRO A CA 1
ATOM 1202 C C . PRO A 1 146 ? -19.712 8.684 -3.985 1.00 56.81 146 PRO A C 1
ATOM 1204 O O . PRO A 1 146 ? -19.965 7.480 -4.077 1.00 56.81 146 PRO A O 1
ATOM 1207 N N . GLU A 1 147 ? -20.441 9.546 -3.272 1.00 48.28 147 GLU A N 1
ATOM 1208 C CA . GLU A 1 147 ? -21.586 9.196 -2.414 1.00 48.28 147 GLU A CA 1
ATOM 1209 C C . GLU A 1 147 ? -22.504 8.109 -3.012 1.00 48.28 147 GLU A C 1
ATOM 1211 O O . GLU A 1 147 ? -22.872 8.179 -4.186 1.00 48.28 147 GLU A O 1
ATOM 1216 N N . GLY A 1 148 ? -22.880 7.110 -2.195 1.00 48.56 148 GLY A N 1
ATOM 1217 C CA . GLY A 1 148 ? -23.916 6.123 -2.547 1.00 48.56 148 GLY A CA 1
ATOM 1218 C C . GLY A 1 148 ? -23.611 4.635 -2.309 1.00 48.56 148 GLY A C 1
ATOM 1219 O O . GLY A 1 148 ? -24.435 3.808 -2.674 1.00 48.56 148 GLY A O 1
ATOM 1220 N N . PHE A 1 149 ? -22.471 4.252 -1.717 1.00 51.06 149 PHE A N 1
ATOM 1221 C CA . PHE A 1 149 ? -22.165 2.828 -1.444 1.00 51.06 149 PHE A CA 1
ATOM 1222 C C . PHE A 1 149 ? -22.606 2.320 -0.062 1.00 51.06 149 PHE A C 1
ATOM 1224 O O . PHE A 1 149 ? -22.566 1.117 0.176 1.00 51.06 149 PHE A O 1
ATOM 1231 N N . LEU A 1 150 ? -23.019 3.215 0.839 1.00 47.84 150 LEU A N 1
ATOM 1232 C CA . LEU A 1 150 ? -23.574 2.874 2.152 1.00 47.84 150 LEU A CA 1
ATOM 1233 C C . LEU A 1 150 ? -25.083 3.119 2.143 1.00 47.84 150 LEU A C 1
ATOM 1235 O O . LEU A 1 150 ? -25.591 3.962 2.873 1.00 47.84 150 LEU A O 1
ATOM 1239 N N . ALA A 1 151 ? -25.785 2.426 1.258 1.00 44.12 151 ALA A N 1
ATOM 1240 C CA . ALA A 1 151 ? -27.203 2.176 1.438 1.00 44.12 151 ALA A CA 1
ATOM 1241 C C . ALA A 1 151 ? -27.357 0.665 1.604 1.00 44.12 151 ALA A C 1
ATOM 1243 O O . ALA A 1 151 ? -26.770 -0.098 0.840 1.00 44.12 151 ALA A O 1
ATOM 1244 N N . ASP A 1 152 ? -28.134 0.293 2.612 1.00 49.59 152 ASP A N 1
ATOM 1245 C CA . ASP A 1 152 ? -28.652 -1.047 2.880 1.00 49.59 152 ASP A CA 1
ATOM 1246 C C . ASP A 1 152 ? -27.728 -1.969 3.685 1.00 49.59 152 ASP A C 1
ATOM 1248 O O . ASP A 1 152 ? -27.030 -2.823 3.152 1.00 49.59 152 ASP A O 1
ATOM 1252 N N . ASP A 1 153 ? -27.778 -1.796 5.010 1.00 47.22 153 ASP A N 1
ATOM 1253 C CA . ASP A 1 153 ? -27.571 -2.876 5.987 1.00 47.22 153 ASP A CA 1
ATOM 1254 C C . ASP A 1 153 ? -28.237 -2.549 7.350 1.00 47.22 153 ASP A C 1
ATOM 1256 O O . ASP A 1 153 ? -27.770 -2.982 8.399 1.00 47.22 153 ASP A O 1
ATOM 1260 N N . GLU A 1 154 ? -29.340 -1.788 7.352 1.00 49.09 154 GLU A N 1
ATOM 1261 C CA . GLU A 1 154 ? -30.245 -1.681 8.508 1.00 49.09 154 GLU A CA 1
ATOM 1262 C C . GLU A 1 154 ? -31.678 -1.991 8.067 1.00 49.09 154 GLU A C 1
ATOM 1264 O O . GLU A 1 154 ? -32.447 -1.111 7.688 1.00 49.09 154 GLU A O 1
ATOM 1269 N N . LYS A 1 155 ? -32.018 -3.281 8.104 1.00 43.56 155 LYS A N 1
ATOM 1270 C CA . LYS A 1 155 ? -33.349 -3.762 8.495 1.00 43.56 155 LYS A CA 1
ATOM 1271 C C . LYS A 1 155 ? -33.176 -5.066 9.275 1.00 43.56 155 LYS A C 1
ATOM 1273 O O . LYS A 1 155 ? -33.555 -6.132 8.799 1.00 43.56 155 LYS A O 1
ATOM 1278 N N . ASP A 1 156 ? -32.559 -4.965 10.449 1.00 41.72 156 ASP A N 1
ATOM 1279 C CA . ASP A 1 156 ? -32.883 -5.890 11.535 1.00 41.72 156 ASP A CA 1
ATOM 1280 C C . ASP A 1 156 ? -34.208 -5.424 12.159 1.00 41.72 156 ASP A C 1
ATOM 1282 O O . ASP A 1 156 ? -34.493 -4.227 12.209 1.00 41.72 156 ASP A O 1
ATOM 1286 N N . GLY A 1 157 ? -35.058 -6.395 12.488 1.00 51.12 157 GLY A N 1
ATOM 1287 C CA . GLY A 1 157 ? -36.479 -6.203 12.758 1.00 51.12 157 GLY A CA 1
ATOM 1288 C C . GLY A 1 157 ? -36.853 -5.626 14.125 1.00 51.12 157 GLY A C 1
ATOM 1289 O O . GLY A 1 157 ? -36.130 -5.783 15.099 1.00 51.12 157 GLY A O 1
ATOM 1290 N N . GLU A 1 158 ? -38.039 -5.021 14.114 1.00 44.16 158 GLU A N 1
ATOM 1291 C CA . GLU A 1 158 ? -38.997 -4.601 15.160 1.00 44.16 158 GLU A CA 1
ATOM 1292 C C . GLU A 1 158 ? -40.158 -4.024 14.307 1.00 44.16 158 GLU A C 1
ATOM 1294 O O . GLU A 1 158 ? -39.881 -3.337 13.321 1.00 44.16 158 GLU A O 1
ATOM 1299 N N . ASP A 1 159 ? -41.456 -4.296 14.418 1.00 45.28 159 ASP A N 1
ATOM 1300 C CA . ASP A 1 159 ? -42.394 -4.945 15.342 1.00 45.28 159 ASP A CA 1
ATOM 1301 C C . ASP A 1 159 ? -43.520 -5.551 14.432 1.00 45.28 159 ASP A C 1
ATOM 1303 O O . ASP A 1 159 ? -43.542 -5.293 13.227 1.00 45.28 159 ASP A O 1
ATOM 1307 N N . ASP A 1 160 ? -44.393 -6.490 14.806 1.00 45.09 160 ASP A N 1
ATOM 1308 C CA . ASP A 1 160 ? -45.493 -6.316 15.757 1.00 45.09 160 ASP A CA 1
ATOM 1309 C C . ASP A 1 160 ? -45.990 -7.693 16.248 1.00 45.09 160 ASP A C 1
ATOM 1311 O O . ASP A 1 160 ? -46.503 -8.514 15.478 1.00 45.09 160 ASP A O 1
ATOM 1315 N N . ASP A 1 161 ? -45.850 -7.920 17.553 1.00 49.56 161 ASP A N 1
ATOM 1316 C CA . ASP A 1 161 ? -46.858 -8.625 18.348 1.00 49.56 161 ASP A CA 1
ATOM 1317 C C . ASP A 1 161 ? -47.928 -7.597 18.781 1.00 49.56 161 ASP A C 1
ATOM 1319 O O . ASP A 1 161 ? -47.658 -6.402 18.832 1.00 49.56 161 ASP A O 1
ATOM 1323 N N . GLU A 1 162 ? -49.114 -8.091 19.135 1.00 47.41 162 GLU A N 1
ATOM 1324 C CA . GLU A 1 162 ? -50.326 -7.391 19.600 1.00 47.41 162 GLU A CA 1
ATOM 1325 C C . GLU A 1 162 ? -51.280 -6.745 18.572 1.00 47.41 162 GLU A C 1
ATOM 1327 O O . GLU A 1 162 ? -51.043 -5.706 17.963 1.00 47.41 162 GLU A O 1
ATOM 1332 N N . GLY A 1 163 ? -52.495 -7.305 18.513 1.00 42.50 163 GLY A N 1
ATOM 1333 C CA . GLY A 1 163 ? -53.651 -6.655 17.903 1.00 42.50 163 GLY A CA 1
ATOM 1334 C C . GLY A 1 163 ? -54.876 -7.558 17.841 1.00 42.50 163 GLY A C 1
ATOM 1335 O O . GLY A 1 163 ? -55.195 -8.107 16.793 1.00 42.50 163 GLY A O 1
ATOM 1336 N N . ALA A 1 164 ? -55.550 -7.721 18.976 1.00 46.38 164 ALA A N 1
ATOM 1337 C CA . ALA A 1 164 ? -56.814 -8.434 19.119 1.00 46.38 164 ALA A CA 1
ATOM 1338 C C . ALA A 1 164 ? -57.901 -7.981 18.121 1.00 46.38 164 ALA A C 1
ATOM 1340 O O . ALA A 1 164 ? -58.141 -6.781 17.983 1.00 46.38 164 ALA A O 1
ATOM 1341 N N . ASN A 1 165 ? -58.621 -8.947 17.533 1.00 43.38 165 ASN A N 1
ATOM 1342 C CA . ASN A 1 165 ? -60.091 -9.031 17.582 1.00 43.38 165 ASN A CA 1
ATOM 1343 C C . ASN A 1 165 ? -60.574 -10.432 17.176 1.00 43.38 165 ASN A C 1
ATOM 1345 O O . ASN A 1 165 ? -60.183 -10.888 16.078 1.00 43.38 165 ASN A O 1
#

pLDDT: mean 87.97, std 16.57, range [41.72, 98.62]

Foldseek 3Di:
DAWDAALNATEFEFPAAVVVLVVLVVVLVVVVVPDDPVCSCPDQSNLQNVQVVCCRRPPCLVPVPDPQQADDPPQRQKGWDDDSSHPPQKIWIWGADDVRRYIYGYHTFDHDDVPDPDHRVVVVVVCVVVVVPPRDPVVRVVRRDDPDPPDDDPDDDDDDDDDDD